Protein AF-A0A533W7T7-F1 (afdb_monomer)

Sequence (73 aa):
MNGATVRHNRLSLSAVVMLFILGLFTALFVDTIAGMLIIILSVILYLVLVWLTARFGKNLEQGAGAAKSSNLR

pLDDT: mean 73.26, std 18.84, range [37.31, 93.94]

Foldseek 3Di:
DPPVVVVVLVVLVVVLVVQLVVLVCCCPPPNVVSSVVSNVVSVVSVVVSVVVCVVVVVVVVVVVVVVVVVVVD

Solvent-accessible surface area (backbone atoms only — not comparable to full-atom values): 3984 Å² total; per-residue (Å²): 133,71,72,63,60,62,53,50,61,52,50,55,53,51,49,44,53,52,46,34,52,51,11,52,51,31,31,76,76,74,38,50,67,64,9,49,52,39,35,53,52,32,53,54,52,49,52,52,52,52,51,50,49,54,58,50,49,58,58,50,51,60,58,52,54,58,61,54,63,67,72,75,110

Radius of gyration: 18.46 Å; Cα contacts (8 Å, |Δi|>4): 36; chains: 1; bounding box: 45×18×52 Å

Structure (mmCIF, N/CA/C/O backbone):
data_AF-A0A533W7T7-F1
#
_entry.id   AF-A0A533W7T7-F1
#
loop_
_atom_site.group_PDB
_atom_site.id
_atom_site.type_symbol
_atom_site.label_atom_id
_atom_site.label_alt_id
_atom_site.label_comp_id
_atom_site.label_asym_id
_atom_site.label_entity_id
_atom_site.label_seq_id
_atom_site.pdbx_PDB_ins_code
_atom_site.Cartn_x
_atom_site.Cartn_y
_atom_site.Cartn_z
_atom_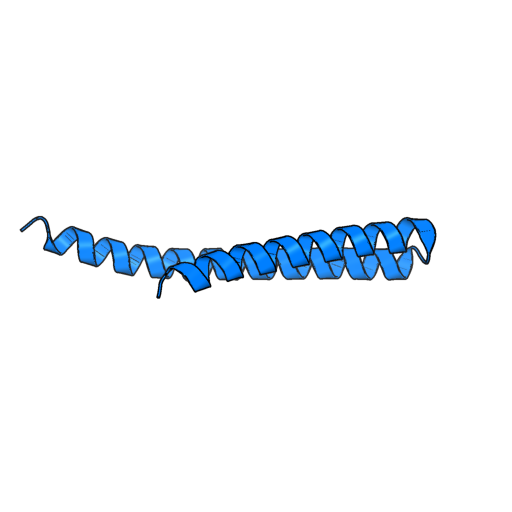site.occupancy
_atom_site.B_iso_or_equiv
_atom_site.auth_seq_id
_atom_site.auth_comp_id
_atom_site.auth_asym_id
_atom_site.auth_atom_id
_atom_site.pdbx_PDB_model_num
ATOM 1 N N . MET A 1 1 ? -23.084 15.593 14.308 1.00 44.72 1 MET A N 1
ATOM 2 C CA . MET A 1 1 ? -21.657 15.550 13.899 1.00 44.72 1 MET A CA 1
ATOM 3 C C . MET A 1 1 ? -21.128 14.135 13.576 1.00 44.72 1 MET A C 1
ATOM 5 O O . MET A 1 1 ? -19.926 13.982 13.460 1.00 44.72 1 MET A O 1
ATOM 9 N N . ASN A 1 2 ? -21.970 13.115 13.319 1.00 46.06 2 ASN A N 1
ATOM 10 C CA . ASN A 1 2 ? -21.503 11.745 12.998 1.00 46.06 2 ASN A CA 1
ATOM 11 C C . ASN A 1 2 ? -21.323 11.438 11.494 1.00 46.06 2 ASN A C 1
ATOM 13 O O . ASN A 1 2 ? -20.707 10.437 11.146 1.00 46.06 2 ASN A O 1
ATOM 17 N N . GLY A 1 3 ? -21.822 12.284 10.582 1.00 37.31 3 GLY A N 1
ATOM 18 C CA . GLY A 1 3 ? -21.734 12.029 9.133 1.00 37.31 3 GLY A CA 1
ATOM 19 C C . GLY A 1 3 ? -20.355 12.295 8.511 1.00 37.31 3 GLY A C 1
ATOM 20 O O . GLY A 1 3 ? -19.996 11.669 7.516 1.00 37.31 3 GLY A O 1
ATOM 21 N N . ALA A 1 4 ? -19.556 13.191 9.101 1.00 41.81 4 ALA A N 1
ATOM 22 C CA . ALA A 1 4 ? -18.238 13.561 8.576 1.00 41.81 4 ALA A CA 1
ATOM 23 C C . ALA A 1 4 ? -17.162 12.497 8.873 1.00 41.81 4 ALA A C 1
ATOM 25 O O . ALA A 1 4 ? -16.329 12.202 8.014 1.00 41.81 4 ALA A O 1
ATOM 26 N N . THR A 1 5 ? -17.225 11.866 10.049 1.00 49.97 5 THR A N 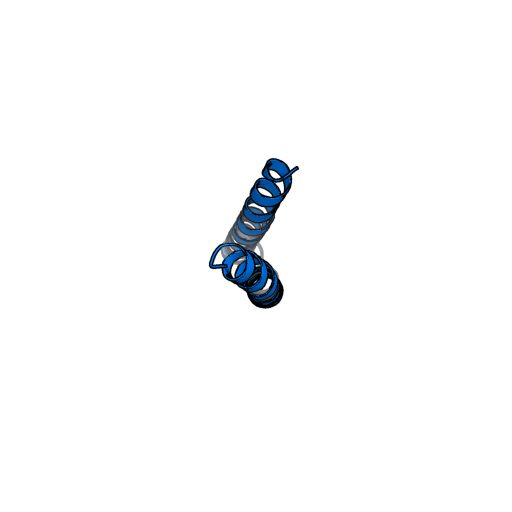1
ATOM 27 C CA . THR A 1 5 ? -16.251 10.861 10.505 1.00 49.97 5 THR A CA 1
ATOM 28 C C . THR A 1 5 ? -16.316 9.573 9.679 1.00 49.97 5 THR A C 1
ATOM 30 O O . THR A 1 5 ? -15.284 9.040 9.278 1.00 49.97 5 THR A O 1
ATOM 33 N N . VAL A 1 6 ? -17.521 9.107 9.321 1.00 47.03 6 VAL A N 1
ATOM 34 C CA . VAL A 1 6 ? -17.701 7.904 8.481 1.00 47.03 6 VAL A CA 1
ATOM 35 C C . VAL A 1 6 ? -17.155 8.123 7.063 1.00 47.03 6 VAL A C 1
ATOM 37 O O . VAL A 1 6 ? -16.580 7.216 6.461 1.00 47.03 6 VAL A O 1
ATOM 40 N N . ARG A 1 7 ? -17.279 9.346 6.531 1.00 48.91 7 ARG A N 1
ATOM 41 C CA . ARG A 1 7 ? -16.763 9.719 5.205 1.00 48.91 7 ARG A CA 1
ATOM 42 C C . ARG A 1 7 ? -15.230 9.735 5.161 1.00 48.91 7 ARG A C 1
ATOM 44 O O . ARG A 1 7 ? -14.657 9.278 4.176 1.00 48.91 7 ARG A O 1
ATOM 51 N N . HIS A 1 8 ? -14.578 10.189 6.233 1.00 48.88 8 HIS A N 1
ATOM 52 C CA . HIS A 1 8 ? -13.114 10.193 6.351 1.00 48.88 8 HIS A CA 1
ATOM 53 C C . HIS A 1 8 ? -12.513 8.782 6.406 1.00 48.88 8 HIS A C 1
ATOM 55 O O . HIS A 1 8 ? -11.484 8.534 5.781 1.00 48.88 8 HIS A O 1
ATOM 61 N N . ASN A 1 9 ? -13.184 7.836 7.071 1.00 55.59 9 ASN A N 1
ATOM 62 C CA . ASN A 1 9 ? -12.699 6.456 7.177 1.00 55.59 9 ASN A CA 1
ATOM 63 C C . ASN A 1 9 ? -12.729 5.704 5.831 1.00 55.59 9 ASN A C 1
ATOM 65 O O . ASN A 1 9 ? -11.907 4.827 5.584 1.00 55.59 9 ASN A O 1
ATOM 69 N N . ARG A 1 10 ? -13.660 6.063 4.931 1.00 56.28 10 ARG A N 1
ATOM 70 C CA . ARG A 1 10 ? -13.711 5.519 3.560 1.00 56.28 10 ARG A CA 1
ATOM 71 C C . ARG A 1 10 ? -12.659 6.160 2.651 1.00 56.28 10 ARG A C 1
ATOM 73 O O . ARG A 1 10 ? -12.090 5.463 1.820 1.00 56.28 10 ARG A O 1
ATOM 80 N N . LEU A 1 11 ? -12.386 7.454 2.848 1.00 59.03 11 LEU A N 1
ATOM 81 C CA . LEU A 1 11 ? -11.375 8.217 2.107 1.00 59.03 11 LEU A CA 1
ATOM 82 C C . LEU A 1 11 ? -9.952 7.704 2.366 1.00 59.03 11 LEU A C 1
ATOM 84 O O . LEU A 1 11 ? -9.194 7.538 1.409 1.00 59.03 11 LEU A O 1
ATOM 88 N N . SER A 1 12 ? -9.602 7.390 3.621 1.00 68.44 12 SER A N 1
ATOM 89 C CA . SER A 1 12 ? -8.275 6.845 3.946 1.00 68.44 12 SER A CA 1
ATOM 90 C C . SER A 1 12 ? -8.064 5.453 3.344 1.00 68.44 12 SER A C 1
ATOM 92 O O . SER A 1 12 ? -7.028 5.210 2.731 1.00 68.44 12 SER A O 1
ATOM 94 N N . LEU A 1 13 ? -9.068 4.572 3.420 1.00 76.19 13 LEU A N 1
ATOM 95 C CA . LEU A 1 13 ? -9.007 3.238 2.821 1.00 76.19 13 LEU A CA 1
ATOM 96 C C . LEU A 1 13 ? -8.876 3.315 1.292 1.00 76.19 13 LEU A C 1
ATOM 98 O O . LEU A 1 13 ? -8.015 2.650 0.718 1.00 76.19 13 LEU A O 1
ATOM 102 N N . SER A 1 14 ? -9.680 4.157 0.630 1.00 80.69 14 SER A N 1
ATOM 103 C CA . SER A 1 14 ? -9.591 4.331 -0.826 1.00 80.69 14 SER A CA 1
ATOM 104 C C . SER A 1 14 ? -8.241 4.895 -1.266 1.00 80.69 14 SER A C 1
ATOM 106 O O . SER A 1 14 ? -7.720 4.478 -2.296 1.00 80.69 14 SER A O 1
ATOM 108 N N . ALA A 1 15 ? -7.643 5.793 -0.477 1.00 83.94 15 ALA A N 1
ATOM 109 C CA . ALA A 1 15 ? -6.331 6.356 -0.777 1.00 83.94 15 ALA A CA 1
ATOM 110 C C . ALA A 1 15 ? -5.217 5.299 -0.687 1.00 83.94 15 ALA A C 1
ATOM 112 O O . ALA A 1 15 ? -4.351 5.257 -1.559 1.00 83.94 15 ALA A O 1
ATOM 113 N N . VAL A 1 16 ? -5.267 4.409 0.312 1.00 85.38 16 VAL A N 1
ATOM 114 C CA . VAL A 1 16 ? -4.301 3.301 0.450 1.00 85.38 16 VAL A CA 1
ATOM 115 C C . VAL A 1 16 ? -4.387 2.347 -0.744 1.00 85.38 16 VAL A C 1
ATOM 117 O O . VAL A 1 16 ? -3.362 1.976 -1.317 1.00 85.38 16 VAL A O 1
ATOM 120 N N . VAL A 1 17 ? -5.604 2.006 -1.177 1.00 86.56 17 VAL A N 1
ATOM 121 C CA . VAL A 1 17 ? -5.822 1.160 -2.363 1.00 86.56 17 VAL A CA 1
ATOM 122 C C . VAL A 1 17 ? -5.304 1.847 -3.630 1.00 86.56 17 VAL A C 1
ATOM 124 O O . VAL A 1 17 ? -4.623 1.215 -4.434 1.00 86.56 17 VAL A O 1
ATOM 127 N N . MET A 1 18 ? -5.558 3.148 -3.792 1.00 88.88 18 MET A N 1
ATOM 128 C CA . MET A 1 18 ? -5.068 3.912 -4.943 1.00 88.88 18 MET A CA 1
ATOM 129 C C . MET A 1 18 ? -3.532 3.942 -4.992 1.00 88.88 18 MET A C 1
ATOM 131 O O . MET A 1 18 ? -2.946 3.733 -6.053 1.00 88.88 18 MET A O 1
ATOM 135 N N . LEU A 1 19 ? -2.875 4.138 -3.842 1.00 88.06 19 LEU A N 1
ATOM 136 C CA . LEU A 1 19 ? -1.414 4.083 -3.717 1.00 88.06 19 LEU A CA 1
ATOM 137 C C . LEU A 1 19 ? -0.854 2.698 -4.045 1.00 88.06 19 LEU A C 1
ATOM 139 O O . LEU A 1 19 ?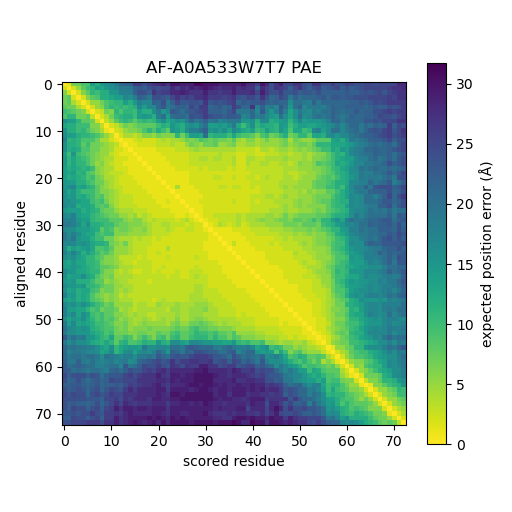 0.193 2.594 -4.678 1.00 88.06 19 LEU A O 1
ATOM 143 N N . PHE A 1 20 ? -1.553 1.635 -3.650 1.00 89.69 20 PHE A N 1
ATOM 144 C CA . PHE A 1 20 ? -1.158 0.272 -3.993 1.00 89.69 20 PHE A CA 1
ATOM 145 C C . PHE A 1 20 ? -1.218 0.024 -5.508 1.00 89.69 20 PHE A C 1
ATOM 147 O O . PHE A 1 20 ? -0.270 -0.504 -6.087 1.00 89.69 20 PHE A O 1
ATOM 154 N N . ILE A 1 21 ? -2.297 0.462 -6.165 1.00 91.69 21 ILE A N 1
ATOM 155 C CA . ILE A 1 21 ? -2.451 0.363 -7.626 1.00 91.69 21 ILE A CA 1
ATOM 156 C C 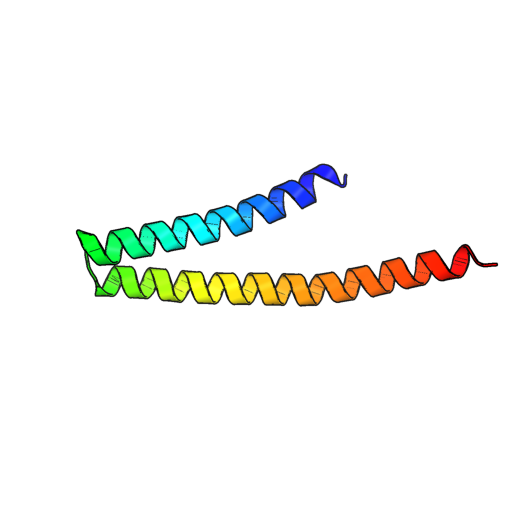. ILE A 1 21 ? -1.367 1.179 -8.341 1.00 91.69 21 ILE A C 1
ATOM 158 O O . ILE A 1 21 ? 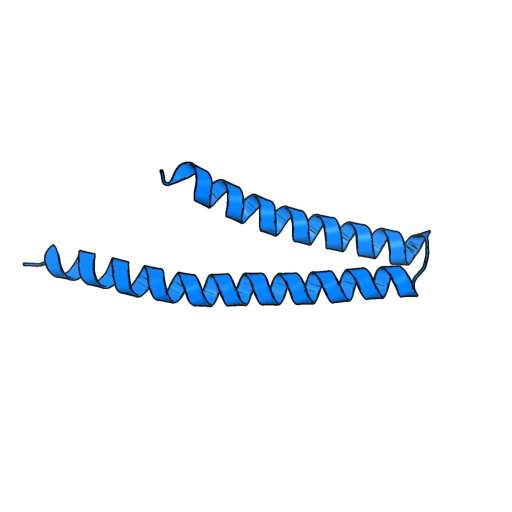-0.774 0.700 -9.307 1.00 91.69 21 ILE A O 1
ATOM 162 N N . LEU A 1 22 ? -1.060 2.380 -7.846 1.00 92.06 22 LEU A N 1
ATOM 163 C CA . LEU A 1 22 ? 0.028 3.204 -8.373 1.00 92.06 22 LEU A CA 1
ATOM 164 C C . LEU A 1 22 ? 1.389 2.507 -8.230 1.00 92.06 22 LEU A C 1
ATOM 166 O O . LEU A 1 22 ? 2.195 2.534 -9.160 1.00 92.06 22 LEU A O 1
ATOM 170 N N . GLY A 1 23 ? 1.632 1.851 -7.093 1.00 88.88 23 GLY A N 1
ATOM 171 C CA . GLY A 1 23 ? 2.828 1.040 -6.870 1.00 88.88 23 GLY A CA 1
ATOM 172 C C . GLY A 1 23 ? 2.947 -0.112 -7.869 1.00 88.88 23 GLY A C 1
ATOM 173 O O . GLY A 1 23 ? 4.003 -0.280 -8.473 1.00 88.88 23 GLY A O 1
ATOM 174 N N . LEU A 1 24 ? 1.853 -0.842 -8.119 1.00 91.81 24 LEU A N 1
ATOM 175 C CA . LEU A 1 24 ? 1.799 -1.900 -9.138 1.00 91.81 24 LEU A CA 1
ATOM 176 C C . LEU A 1 24 ? 2.079 -1.367 -10.544 1.00 91.81 24 LEU A C 1
ATOM 178 O O . LEU A 1 24 ? 2.882 -1.947 -11.270 1.00 91.81 24 LEU A O 1
ATOM 182 N N . PHE A 1 25 ? 1.455 -0.252 -10.923 1.00 93.94 25 PHE A N 1
ATOM 183 C CA . PHE A 1 25 ? 1.704 0.373 -12.220 1.00 93.94 25 PHE A CA 1
ATOM 184 C C . PHE A 1 25 ? 3.177 0.773 -12.366 1.00 93.94 25 PHE A C 1
ATOM 186 O O . PHE A 1 25 ? 3.820 0.466 -13.366 1.00 93.94 25 PHE A O 1
ATOM 193 N N . THR A 1 26 ? 3.741 1.394 -11.332 1.00 91.81 26 THR A N 1
ATOM 194 C CA . THR A 1 26 ? 5.148 1.809 -11.325 1.00 91.81 26 THR A CA 1
ATOM 195 C C . THR A 1 26 ? 6.078 0.600 -11.439 1.00 91.81 26 THR A C 1
ATOM 197 O O . THR A 1 26 ? 7.019 0.639 -12.227 1.00 91.81 26 THR A O 1
ATOM 200 N N . ALA A 1 27 ? 5.775 -0.495 -10.732 1.00 93.75 27 ALA A N 1
ATOM 201 C CA . ALA A 1 27 ? 6.576 -1.718 -10.748 1.00 93.75 27 ALA A CA 1
ATOM 202 C C . ALA A 1 27 ? 6.612 -2.405 -12.124 1.00 93.75 27 ALA A C 1
ATOM 204 O O . ALA A 1 27 ? 7.622 -3.015 -12.477 1.00 93.75 27 ALA A O 1
ATOM 205 N 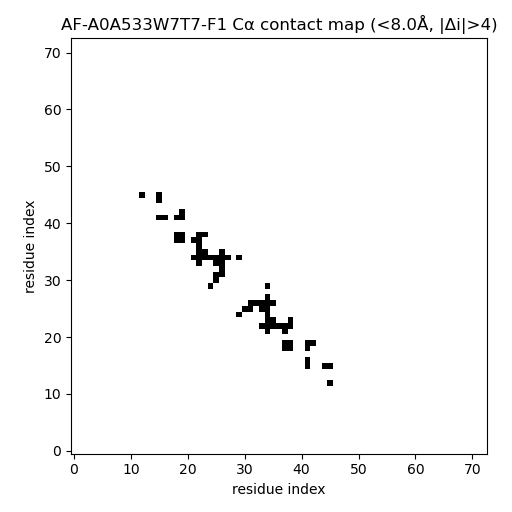N . LEU A 1 28 ? 5.507 -2.318 -12.874 1.00 93.50 28 LEU A N 1
ATOM 206 C CA . LEU A 1 28 ? 5.331 -2.986 -14.165 1.00 93.50 28 LEU A CA 1
ATOM 207 C C . LEU A 1 28 ? 5.802 -2.147 -15.358 1.00 93.50 28 LEU A C 1
ATOM 209 O O . LEU A 1 28 ? 6.276 -2.718 -16.336 1.00 93.50 28 LEU A O 1
ATOM 213 N N . PHE A 1 29 ? 5.650 -0.820 -15.301 1.00 91.94 29 PHE A N 1
ATOM 214 C CA . PHE A 1 29 ? 5.823 0.046 -16.476 1.00 91.94 29 PHE A CA 1
ATOM 215 C C . PHE A 1 29 ? 6.946 1.079 -16.356 1.00 91.94 29 PHE A C 1
ATOM 217 O O . PHE A 1 29 ? 7.351 1.627 -17.379 1.00 91.94 29 PHE A O 1
ATOM 224 N N . VAL A 1 30 ? 7.431 1.377 -15.147 1.00 92.56 30 VAL A N 1
ATOM 225 C CA . VAL A 1 30 ? 8.405 2.459 -14.924 1.00 92.56 30 VAL A CA 1
ATOM 226 C C . VAL A 1 30 ? 9.707 1.910 -14.355 1.00 92.56 30 VAL A C 1
ATOM 228 O O . VAL A 1 30 ? 10.735 1.954 -15.021 1.00 92.56 30 VAL A O 1
ATOM 231 N N . ASP A 1 31 ? 9.660 1.396 -13.129 1.00 90.88 31 ASP A N 1
ATOM 232 C CA . ASP A 1 31 ? 10.818 0.883 -12.407 1.00 90.88 31 ASP A CA 1
ATOM 233 C C . ASP A 1 31 ? 10.349 -0.104 -11.330 1.00 90.88 31 ASP A C 1
ATOM 235 O O . ASP A 1 31 ? 9.589 0.239 -10.414 1.00 90.88 31 ASP A O 1
ATOM 239 N N . THR A 1 32 ? 10.807 -1.350 -11.445 1.00 90.44 32 THR A N 1
ATOM 240 C CA . THR A 1 32 ? 10.409 -2.443 -10.554 1.00 90.44 32 THR A CA 1
ATOM 241 C C . THR A 1 32 ? 10.823 -2.192 -9.106 1.00 90.44 32 THR A C 1
ATOM 243 O O . THR A 1 32 ? 10.055 -2.498 -8.194 1.00 90.44 32 THR A O 1
ATOM 246 N N . ILE A 1 33 ? 11.998 -1.606 -8.866 1.00 92.69 33 ILE A N 1
ATOM 247 C CA . ILE A 1 33 ? 12.506 -1.365 -7.510 1.00 92.69 33 ILE A CA 1
ATOM 248 C C . ILE A 1 33 ? 11.685 -0.258 -6.851 1.00 92.69 33 ILE A C 1
ATOM 250 O O . ILE A 1 33 ? 11.187 -0.440 -5.736 1.00 92.69 33 ILE A O 1
ATOM 254 N N . ALA A 1 34 ? 11.483 0.862 -7.549 1.00 89.81 34 ALA A N 1
ATOM 255 C CA . ALA A 1 34 ? 10.675 1.965 -7.032 1.00 89.81 34 ALA A CA 1
ATOM 256 C C . ALA A 1 34 ? 9.224 1.528 -6.766 1.00 89.81 34 ALA A C 1
ATOM 258 O O . ALA A 1 34 ? 8.665 1.830 -5.709 1.00 89.81 34 ALA A O 1
ATOM 259 N N . GLY A 1 35 ? 8.627 0.757 -7.680 1.00 91.38 35 GLY A N 1
ATOM 260 C CA . GLY A 1 35 ? 7.279 0.221 -7.503 1.00 91.38 35 GLY A CA 1
ATOM 261 C C . GLY A 1 35 ? 7.156 -0.720 -6.302 1.00 91.38 35 GLY A C 1
ATOM 262 O O . GLY A 1 35 ? 6.217 -0.588 -5.516 1.00 91.38 35 GLY A O 1
ATOM 263 N N . MET A 1 36 ? 8.134 -1.607 -6.090 1.00 91.44 36 MET A N 1
ATOM 264 C CA . MET A 1 36 ? 8.165 -2.491 -4.916 1.00 91.44 36 MET A CA 1
ATOM 265 C C . MET A 1 36 ? 8.260 -1.706 -3.602 1.00 91.44 36 MET A C 1
ATOM 267 O O . MET A 1 36 ? 7.559 -2.039 -2.646 1.00 91.44 36 MET A O 1
ATOM 271 N N . LEU A 1 37 ? 9.049 -0.626 -3.550 1.00 93.00 37 LEU A N 1
ATOM 272 C CA . LEU A 1 37 ? 9.120 0.249 -2.371 1.00 93.00 37 LEU A CA 1
ATOM 273 C C . LEU A 1 37 ? 7.768 0.910 -2.060 1.00 93.00 37 LEU A C 1
ATOM 275 O O . LEU A 1 37 ? 7.355 0.943 -0.899 1.00 93.00 37 LEU A O 1
ATOM 279 N N . ILE A 1 38 ? 7.052 1.385 -3.083 1.00 91.00 38 ILE A N 1
ATOM 280 C CA . ILE A 1 38 ? 5.715 1.983 -2.926 1.00 91.00 38 ILE A CA 1
ATOM 281 C C . ILE A 1 38 ? 4.707 0.941 -2.420 1.00 91.00 38 ILE A C 1
ATOM 283 O O . ILE A 1 38 ? 3.912 1.231 -1.523 1.00 91.00 38 ILE A O 1
ATOM 287 N N . ILE A 1 39 ? 4.755 -0.281 -2.957 1.00 91.38 39 ILE A N 1
ATOM 288 C CA . ILE A 1 39 ? 3.892 -1.390 -2.528 1.00 91.38 39 ILE A CA 1
ATOM 289 C C . ILE A 1 39 ? 4.136 -1.718 -1.051 1.00 91.38 39 ILE A C 1
ATOM 291 O O . ILE A 1 39 ? 3.181 -1.772 -0.273 1.00 91.38 39 ILE A O 1
ATOM 295 N N . ILE A 1 40 ? 5.399 -1.880 -0.644 1.00 92.69 40 ILE A N 1
ATOM 296 C CA . ILE A 1 40 ? 5.770 -2.158 0.752 1.00 92.69 40 ILE A CA 1
ATOM 297 C C . ILE A 1 40 ? 5.274 -1.038 1.672 1.00 92.69 40 ILE A C 1
ATOM 299 O O . ILE A 1 40 ? 4.657 -1.312 2.704 1.00 92.69 40 ILE A O 1
ATOM 303 N N . LEU A 1 41 ? 5.486 0.222 1.283 1.00 91.62 41 LEU A N 1
ATOM 304 C CA . LEU A 1 41 ? 5.023 1.376 2.051 1.00 91.62 41 LEU A CA 1
ATOM 305 C C . LEU A 1 41 ? 3.496 1.369 2.223 1.00 91.62 41 LEU A C 1
ATOM 307 O O . LEU A 1 41 ? 3.005 1.611 3.326 1.00 91.62 41 LEU A O 1
ATOM 311 N N . SER A 1 42 ? 2.748 1.048 1.165 1.00 89.81 42 SER A N 1
ATOM 312 C CA . SER A 1 42 ? 1.284 0.950 1.212 1.00 89.81 42 SER A CA 1
ATOM 313 C C . SER A 1 42 ? 0.806 -0.138 2.184 1.00 89.81 42 SER A C 1
ATOM 315 O O . SER A 1 42 ? -0.103 0.100 2.984 1.00 89.81 42 SER A O 1
ATOM 317 N N . VAL A 1 43 ? 1.469 -1.301 2.202 1.00 91.00 43 VAL A N 1
ATOM 318 C CA . VAL A 1 43 ? 1.165 -2.392 3.147 1.00 91.00 43 VAL A CA 1
ATOM 319 C C . VAL A 1 43 ? 1.412 -1.963 4.595 1.00 91.00 43 VAL A C 1
ATOM 321 O O . VAL A 1 43 ? 0.570 -2.211 5.461 1.00 91.00 43 VAL A O 1
ATOM 324 N N . ILE A 1 44 ? 2.527 -1.278 4.871 1.00 91.75 44 ILE A N 1
ATOM 325 C CA . ILE A 1 44 ? 2.816 -0.743 6.212 1.00 91.75 44 ILE A CA 1
ATOM 326 C C . ILE A 1 44 ? 1.721 0.244 6.632 1.00 91.75 44 ILE A C 1
ATOM 328 O O . ILE A 1 44 ? 1.196 0.152 7.744 1.00 91.75 44 ILE A O 1
ATOM 332 N N . LEU A 1 45 ? 1.330 1.152 5.735 1.00 88.44 45 LEU A N 1
ATOM 333 C CA . LEU A 1 45 ? 0.279 2.133 5.998 1.00 88.44 45 LEU A CA 1
ATOM 334 C C . LEU A 1 45 ? -1.061 1.457 6.324 1.00 88.44 45 LEU A C 1
ATOM 336 O O . LEU A 1 45 ? -1.755 1.866 7.257 1.00 88.44 45 LEU A O 1
ATOM 340 N N . TYR A 1 46 ? -1.403 0.395 5.590 1.00 86.38 46 TYR A N 1
ATOM 341 C CA . TYR A 1 46 ? -2.595 -0.409 5.840 1.00 86.38 46 TYR A CA 1
ATOM 342 C C . TYR A 1 46 ? -2.564 -1.062 7.226 1.00 86.38 46 TYR A C 1
ATOM 344 O O . TYR A 1 46 ? -3.539 -0.961 7.970 1.00 86.38 46 TYR A O 1
ATOM 352 N N . LEU A 1 47 ? -1.440 -1.673 7.616 1.00 88.00 47 LEU A N 1
ATOM 353 C CA . LEU A 1 47 ? -1.289 -2.277 8.944 1.00 88.00 47 LEU A CA 1
ATOM 354 C C . LEU A 1 47 ? -1.453 -1.247 10.065 1.00 88.00 47 LEU A C 1
ATOM 356 O O . LEU A 1 47 ? -2.131 -1.526 11.054 1.00 88.00 47 LEU A O 1
ATOM 360 N N . VAL A 1 48 ? -0.897 -0.044 9.899 1.00 86.88 48 VAL A N 1
ATOM 361 C CA . VAL A 1 48 ? -1.077 1.058 10.856 1.00 86.88 48 VAL A CA 1
ATOM 362 C C . VAL A 1 48 ? -2.549 1.459 10.953 1.00 86.88 48 VAL A C 1
ATOM 364 O O . VAL A 1 48 ? -3.071 1.606 12.057 1.00 86.88 48 VAL A O 1
ATOM 367 N N . LEU A 1 49 ? 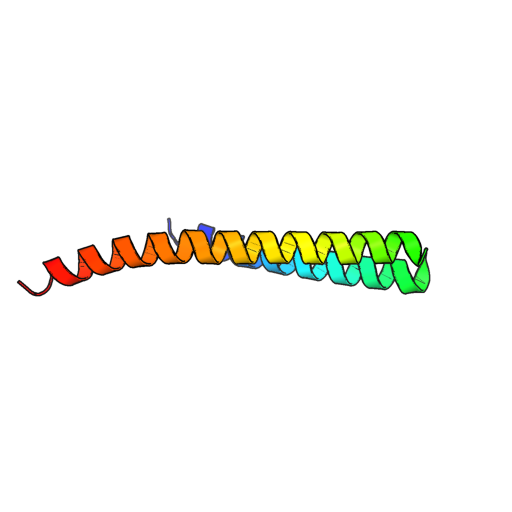-3.247 1.581 9.823 1.00 85.50 49 LEU A N 1
ATOM 368 C CA . LEU A 1 49 ? -4.683 1.875 9.783 1.00 85.50 49 LEU A CA 1
ATOM 369 C C . LEU A 1 49 ? -5.517 0.801 10.487 1.00 85.50 49 LEU A C 1
ATOM 371 O O . LEU A 1 49 ? -6.400 1.136 11.279 1.00 85.50 49 LEU A O 1
ATOM 375 N N . VAL A 1 50 ? -5.226 -0.477 10.242 1.00 84.19 50 VAL A N 1
ATOM 376 C CA . VAL A 1 50 ? -5.894 -1.602 10.912 1.00 84.19 50 VAL A CA 1
ATOM 377 C C . VAL A 1 50 ? -5.615 -1.570 12.412 1.00 84.19 50 VAL A C 1
ATOM 379 O O . VAL A 1 50 ? -6.545 -1.699 13.208 1.00 84.19 50 VAL A O 1
ATOM 382 N N . TRP A 1 51 ? -4.367 -1.332 12.816 1.00 85.31 51 TRP A N 1
ATOM 383 C CA . TRP A 1 51 ? -3.987 -1.247 14.223 1.00 85.31 51 TRP A CA 1
ATOM 384 C C . TRP A 1 51 ? -4.677 -0.086 14.944 1.00 85.31 51 TRP A C 1
ATOM 386 O O . TRP A 1 51 ? -5.233 -0.274 16.028 1.00 85.31 51 TRP A O 1
ATOM 396 N N . LEU A 1 52 ? -4.714 1.099 14.327 1.00 82.94 52 LEU A N 1
ATOM 397 C CA . LEU A 1 52 ? -5.452 2.249 14.847 1.00 82.94 52 LEU A CA 1
ATOM 398 C C . LEU A 1 52 ? -6.946 1.931 14.942 1.00 82.94 52 LEU A C 1
ATOM 400 O O . LEU A 1 52 ? -7.550 2.169 15.984 1.00 82.94 52 LEU A O 1
ATOM 404 N N . THR A 1 53 ? -7.530 1.327 13.906 1.00 77.00 53 THR A N 1
ATOM 405 C CA . THR A 1 53 ? -8.949 0.940 13.895 1.00 77.00 53 THR A CA 1
ATOM 406 C C . THR A 1 53 ? -9.267 -0.053 15.013 1.00 77.00 53 THR A C 1
ATOM 408 O O . THR A 1 53 ? -10.245 0.135 15.730 1.00 77.00 53 THR A O 1
ATOM 411 N N . ALA A 1 54 ? -8.418 -1.058 15.237 1.00 77.06 54 ALA A N 1
ATOM 412 C CA . ALA A 1 54 ? -8.570 -2.012 16.334 1.00 77.06 54 ALA A CA 1
ATOM 413 C C . ALA A 1 54 ? -8.423 -1.337 17.709 1.00 77.06 54 ALA A C 1
ATOM 415 O O . ALA A 1 54 ? -9.190 -1.619 18.632 1.00 77.06 54 ALA A O 1
ATOM 416 N N . ARG A 1 55 ? -7.472 -0.405 17.855 1.00 73.75 55 ARG A N 1
ATOM 417 C CA . ARG A 1 55 ? -7.261 0.345 19.101 1.00 73.75 55 ARG A CA 1
ATOM 418 C C . ARG A 1 55 ? -8.434 1.275 19.415 1.00 73.75 55 ARG A C 1
ATOM 420 O O . ARG A 1 55 ? -8.869 1.329 20.563 1.00 73.75 55 ARG A O 1
ATOM 427 N N . PHE A 1 56 ? -8.966 1.991 18.428 1.00 66.88 56 PHE A N 1
ATOM 428 C CA . PHE A 1 56 ? -10.117 2.878 18.619 1.00 66.88 56 PHE A CA 1
ATOM 429 C C . PHE A 1 56 ? -11.439 2.110 18.736 1.00 66.88 56 PHE A C 1
ATOM 431 O O . PHE A 1 56 ? -12.283 2.503 19.536 1.00 66.88 56 PHE A O 1
ATOM 438 N N . GLY A 1 57 ? -11.594 0.980 18.040 1.00 59.75 57 GLY A N 1
ATOM 439 C CA . GLY A 1 57 ? -12.753 0.091 18.176 1.00 59.75 57 GLY A CA 1
ATOM 440 C C . GLY A 1 57 ? -12.944 -0.405 19.612 1.00 59.75 57 GLY A C 1
ATOM 441 O O . GLY A 1 57 ? -14.036 -0.278 20.161 1.00 59.75 57 GLY A O 1
ATOM 442 N N . LYS A 1 58 ? -11.858 -0.828 20.277 1.00 57.31 58 LYS A N 1
ATOM 443 C CA . LYS A 1 58 ? -11.897 -1.246 21.693 1.00 57.31 58 LYS A CA 1
ATOM 444 C C . LYS A 1 58 ? -12.299 -0.113 22.651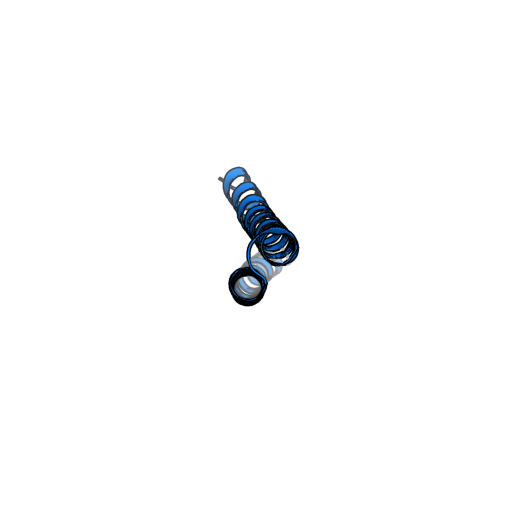 1.00 57.31 58 LYS A C 1
ATOM 446 O O . LYS A 1 58 ? -12.975 -0.366 23.643 1.00 57.31 58 LYS A O 1
ATOM 451 N N . ASN A 1 59 ? -11.923 1.135 22.352 1.00 52.62 59 ASN A N 1
ATOM 452 C CA . ASN A 1 59 ? -12.321 2.301 23.155 1.00 52.62 59 ASN A CA 1
ATOM 453 C C . ASN A 1 59 ? -13.791 2.705 22.923 1.00 52.62 59 ASN A C 1
ATOM 455 O O . ASN A 1 59 ? -14.436 3.223 23.833 1.00 52.62 59 ASN A O 1
ATOM 459 N N . LEU A 1 60 ? -14.346 2.442 21.734 1.00 53.12 60 LEU A N 1
ATOM 460 C CA . LEU A 1 60 ? -15.767 2.665 21.444 1.00 53.12 60 LEU A CA 1
ATOM 461 C C . LEU A 1 60 ? -16.668 1.599 22.097 1.00 53.12 60 LEU A C 1
ATOM 463 O O . LEU A 1 60 ? -17.747 1.938 22.581 1.00 53.12 60 LEU A O 1
ATOM 467 N N . GLU A 1 61 ? -16.221 0.341 22.189 1.00 50.56 61 GLU A N 1
ATOM 468 C CA . GLU A 1 61 ? -16.954 -0.729 22.890 1.00 50.56 61 GLU A CA 1
ATOM 469 C C . GLU A 1 61 ? -17.056 -0.503 24.408 1.00 50.56 61 GLU A C 1
ATOM 471 O O . GLU A 1 61 ? -18.121 -0.731 24.984 1.00 50.56 61 GLU A O 1
ATOM 476 N N . GLN A 1 62 ? -16.008 0.007 25.067 1.00 52.00 62 GLN A N 1
ATOM 477 C CA . GLN A 1 62 ? -16.072 0.346 26.499 1.00 52.00 62 GLN A CA 1
ATOM 478 C C . GLN A 1 62 ? -17.047 1.500 26.798 1.00 52.00 62 GLN A C 1
ATOM 480 O O . GLN A 1 62 ? -17.750 1.456 27.807 1.00 52.00 62 GLN A O 1
ATOM 485 N N . GLY A 1 63 ? -17.157 2.493 25.908 1.00 49.56 63 GLY A N 1
ATOM 486 C CA . GLY A 1 63 ? -18.147 3.571 26.033 1.00 49.56 63 GLY A CA 1
ATOM 487 C C . GLY A 1 63 ? -19.588 3.118 25.755 1.00 49.56 63 GLY A C 1
ATOM 488 O O . GLY A 1 63 ? -20.519 3.551 26.435 1.00 49.56 63 GLY A O 1
ATOM 489 N N . ALA A 1 64 ? -19.787 2.205 24.799 1.00 49.66 64 ALA A N 1
ATOM 490 C CA . ALA A 1 64 ? -21.104 1.656 24.465 1.00 49.66 64 ALA A CA 1
ATOM 491 C C . ALA A 1 64 ? -21.616 0.636 25.505 1.00 49.66 64 ALA A C 1
ATOM 493 O O . ALA A 1 64 ? -22.821 0.565 25.761 1.00 49.66 64 ALA A O 1
ATOM 494 N N . GLY A 1 65 ? -20.716 -0.117 26.148 1.00 48.06 65 GLY A N 1
ATOM 495 C CA . GLY A 1 65 ? -21.053 -1.048 27.230 1.00 48.06 65 GLY A CA 1
ATOM 496 C C . GLY A 1 65 ? -21.562 -0.354 28.499 1.00 48.06 65 GLY A C 1
ATOM 497 O O . GLY A 1 65 ? -22.503 -0.843 29.123 1.00 48.06 65 GLY A O 1
ATOM 498 N N . ALA A 1 66 ? -21.017 0.821 28.836 1.00 51.12 66 ALA A N 1
ATOM 499 C CA . ALA A 1 66 ? -21.465 1.625 29.979 1.00 51.12 66 ALA A CA 1
ATOM 500 C C . ALA A 1 66 ? -22.844 2.283 29.757 1.00 51.12 66 ALA A C 1
ATOM 502 O O . ALA A 1 66 ? -23.642 2.389 30.686 1.00 51.12 66 ALA A O 1
ATOM 503 N N . ALA A 1 67 ? -23.167 2.676 28.520 1.00 49.50 67 ALA A N 1
ATOM 504 C CA . ALA A 1 67 ? -24.476 3.244 28.176 1.00 49.50 67 ALA A CA 1
ATOM 505 C C . ALA A 1 67 ? -25.608 2.195 28.170 1.00 49.50 67 ALA A C 1
ATOM 507 O O . ALA A 1 67 ? -26.777 2.520 28.402 1.00 49.50 67 ALA A O 1
ATOM 508 N N . LYS A 1 68 ? -25.274 0.920 27.923 1.00 48.84 68 LYS A N 1
ATOM 509 C CA . LYS A 1 68 ? -26.246 -0.182 27.914 1.00 48.84 68 LYS A CA 1
ATOM 510 C C . LYS A 1 68 ? -26.616 -0.656 29.325 1.00 48.84 68 LYS A C 1
ATOM 512 O O . LYS A 1 68 ? -27.757 -1.052 29.536 1.00 48.84 68 LYS A O 1
ATOM 517 N N . SER A 1 69 ? -25.708 -0.574 30.303 1.00 48.72 69 SER A N 1
ATOM 518 C CA . SER A 1 69 ? -26.002 -0.983 31.686 1.00 48.72 69 SER A CA 1
ATOM 519 C C . SER A 1 69 ? -26.833 0.034 32.477 1.00 48.72 69 SER A C 1
ATOM 521 O O . SER A 1 69 ? -27.412 -0.337 33.493 1.00 48.72 69 SER A O 1
ATOM 523 N N . SER A 1 70 ? -26.926 1.299 32.040 1.00 50.81 70 SER A N 1
ATOM 524 C CA . SER A 1 70 ? -27.784 2.301 32.699 1.00 50.81 70 SER A CA 1
ATOM 525 C C . SER A 1 70 ? -29.247 2.264 32.239 1.00 50.81 70 SER A C 1
ATOM 527 O O . SER A 1 70 ? -30.089 2.852 32.903 1.00 50.81 70 SER A O 1
ATOM 529 N N . ASN A 1 71 ? -29.547 1.600 31.115 1.00 56.06 71 ASN A N 1
ATOM 530 C CA . ASN A 1 71 ? -30.905 1.448 30.566 1.00 56.06 71 ASN A CA 1
ATOM 531 C C . ASN A 1 71 ? -31.576 0.117 30.956 1.00 56.06 71 ASN A C 1
ATOM 533 O O . ASN A 1 71 ? -32.668 -0.184 30.487 1.00 56.06 71 ASN A O 1
ATOM 537 N N . LEU A 1 72 ? -30.913 -0.696 31.781 1.00 57.62 72 LEU A N 1
ATOM 538 C CA . LEU A 1 72 ? -31.436 -1.955 32.329 1.00 57.62 72 LEU A CA 1
ATOM 539 C C . LEU A 1 72 ? -31.728 -1.850 33.840 1.00 57.62 72 LEU A C 1
ATOM 541 O O . LEU A 1 72 ? -31.801 -2.870 34.521 1.00 57.62 72 LEU A O 1
ATOM 545 N N . ARG A 1 73 ? -31.855 -0.622 34.360 1.00 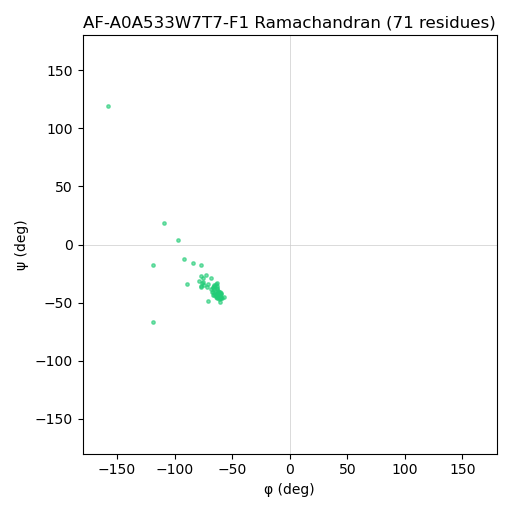46.12 73 ARG A N 1
ATOM 546 C CA . ARG A 1 73 ? -32.333 -0.327 35.715 1.00 46.12 73 ARG A CA 1
ATOM 547 C C . ARG A 1 73 ? -33.803 0.052 35.697 1.00 46.12 73 ARG A C 1
ATOM 549 O O . ARG A 1 73 ? -34.185 0.791 34.765 1.00 46.12 73 ARG A O 1
#

Mean predicted aligned error: 12.17 Å

Secondary structure (DSSP, 8-state):
--HHHHHHHHHHHHHHHHHHHHHHHHHHHT-HHHHHHHHHHHHHHHHHHHHHHHHHHHHHHHHHHHHHHTS--